Protein AF-G4ZUL7-F1 (afdb_monomer_lite)

pLDDT: mean 83.54, std 19.67, range [32.56, 97.88]

Radius of gyration: 16.26 Å; chains: 1; bounding box: 37×40×46 Å

Organism: Phytophthora sojae (strain P6497) (NCBI:txid1094619)

Structure (mmCIF, N/CA/C/O backbone):
data_AF-G4ZUL7-F1
#
_entry.id   AF-G4ZUL7-F1
#
loop_
_atom_site.group_PDB
_atom_site.id
_atom_site.type_symbol
_atom_site.label_atom_id
_atom_site.label_alt_id
_atom_site.label_comp_id
_atom_site.label_asym_id
_atom_site.label_entity_id
_atom_site.label_seq_id
_atom_site.pdbx_PDB_ins_code
_atom_site.Cartn_x
_atom_site.Cartn_y
_atom_site.Cartn_z
_atom_site.occupancy
_atom_site.B_iso_or_equiv
_atom_site.auth_seq_id
_atom_site.auth_comp_id
_atom_site.auth_asym_id
_atom_site.auth_atom_id
_atom_site.pdbx_PDB_model_num
ATOM 1 N N . MET A 1 1 ? -3.221 6.903 -28.343 1.00 44.53 1 MET A N 1
ATOM 2 C CA . MET A 1 1 ? -3.016 6.482 -26.933 1.00 44.53 1 MET A CA 1
ATOM 3 C C . MET A 1 1 ? -1.583 6.676 -26.411 1.00 44.53 1 MET A C 1
ATOM 5 O O . MET A 1 1 ? -1.431 6.888 -25.217 1.00 44.53 1 MET A O 1
ATOM 9 N N . LEU A 1 2 ? -0.535 6.689 -27.252 1.00 33.12 2 LEU A N 1
ATOM 10 C CA . LEU A 1 2 ? 0.862 6.941 -26.826 1.00 33.12 2 LEU A CA 1
ATOM 11 C C . LEU A 1 2 ? 1.166 8.402 -26.422 1.00 33.12 2 LEU A C 1
ATOM 13 O O . LEU A 1 2 ? 2.080 8.659 -25.642 1.00 33.12 2 LEU A O 1
ATOM 17 N N . SER A 1 3 ? 0.375 9.360 -26.906 1.00 33.31 3 SER A N 1
ATOM 18 C CA . SER A 1 3 ? 0.522 10.798 -26.641 1.00 33.31 3 SER A CA 1
ATOM 19 C C . SER A 1 3 ? 0.251 11.193 -25.182 1.00 33.31 3 SER A C 1
ATOM 21 O O . SER A 1 3 ? 0.877 12.122 -24.677 1.00 33.31 3 SER A O 1
ATOM 23 N N . SER A 1 4 ? -0.614 10.459 -24.474 1.00 43.28 4 SER A N 1
ATOM 24 C CA . SER A 1 4 ? -0.986 10.779 -23.088 1.00 43.28 4 SER A CA 1
ATOM 25 C C . SER A 1 4 ? 0.104 10.407 -22.079 1.00 43.28 4 SER A C 1
ATOM 27 O O . SER A 1 4 ? 0.301 11.115 -21.098 1.00 43.28 4 SER A O 1
ATOM 29 N N . ILE A 1 5 ? 0.858 9.331 -22.331 1.00 39.19 5 ILE A N 1
ATOM 30 C CA . ILE A 1 5 ? 1.915 8.851 -21.424 1.00 39.19 5 ILE A CA 1
ATOM 31 C C . ILE A 1 5 ? 3.159 9.740 -21.531 1.00 39.19 5 ILE A C 1
ATOM 33 O O . ILE A 1 5 ? 3.735 10.118 -20.514 1.00 39.19 5 ILE A O 1
ATOM 37 N N . ALA A 1 6 ? 3.530 10.143 -22.750 1.00 38.84 6 ALA A N 1
ATOM 38 C CA . ALA A 1 6 ? 4.641 11.066 -22.972 1.00 38.84 6 ALA A CA 1
ATOM 39 C C . ALA A 1 6 ? 4.349 12.469 -22.408 1.00 38.84 6 ALA A C 1
ATOM 41 O O . ALA A 1 6 ? 5.246 13.110 -21.863 1.00 38.84 6 ALA A O 1
ATOM 42 N N . ALA A 1 7 ? 3.094 12.930 -22.486 1.00 39.22 7 ALA A N 1
ATOM 43 C CA . ALA A 1 7 ? 2.662 14.160 -21.828 1.00 39.22 7 ALA A CA 1
ATOM 44 C C . ALA A 1 7 ? 2.744 14.035 -20.299 1.00 39.22 7 ALA A C 1
ATOM 46 O O . ALA A 1 7 ? 3.297 14.916 -19.651 1.00 39.22 7 ALA A O 1
ATOM 47 N N . MET A 1 8 ? 2.300 12.912 -19.725 1.00 42.84 8 MET A N 1
ATOM 48 C CA . MET A 1 8 ? 2.368 12.671 -18.279 1.00 42.84 8 MET A CA 1
ATOM 49 C C . MET A 1 8 ? 3.814 12.581 -17.770 1.00 42.84 8 MET A C 1
ATOM 51 O O . MET A 1 8 ? 4.133 13.160 -16.737 1.00 42.84 8 MET A O 1
ATOM 55 N N . GLN A 1 9 ? 4.718 11.935 -18.516 1.00 43.81 9 GLN A N 1
ATOM 56 C CA . GLN A 1 9 ? 6.144 11.867 -18.176 1.00 43.81 9 GLN A CA 1
ATOM 57 C C . GLN A 1 9 ? 6.845 13.225 -18.293 1.00 43.81 9 GLN A C 1
ATOM 59 O O . GLN A 1 9 ? 7.650 13.552 -17.425 1.00 43.81 9 GLN A O 1
ATOM 64 N N . ARG A 1 10 ? 6.508 14.045 -19.300 1.00 41.97 10 ARG A N 1
ATOM 65 C CA . ARG A 1 10 ? 7.018 15.424 -19.395 1.00 41.97 10 ARG A CA 1
ATOM 66 C C . ARG A 1 10 ? 6.482 16.308 -18.277 1.00 41.97 10 ARG A C 1
ATOM 68 O O . ARG A 1 10 ? 7.240 17.110 -17.749 1.00 41.97 10 ARG A O 1
ATOM 75 N N . THR A 1 11 ? 5.226 16.141 -17.868 1.00 43.44 11 THR A N 1
ATOM 76 C CA . THR A 1 11 ? 4.670 16.841 -16.703 1.00 43.44 11 THR A CA 1
ATOM 77 C C . THR A 1 11 ? 5.366 16.398 -15.416 1.00 43.44 11 THR A C 1
ATOM 79 O O . THR A 1 11 ? 5.733 17.247 -14.619 1.00 43.44 11 THR A O 1
ATOM 82 N N . LEU A 1 12 ? 5.649 15.103 -15.243 1.00 44.22 12 LEU A N 1
ATOM 83 C CA . LEU A 1 12 ? 6.370 14.576 -14.076 1.00 44.22 12 LEU A CA 1
ATOM 84 C C . LEU A 1 12 ? 7.845 15.015 -14.028 1.00 44.22 12 LEU A C 1
ATOM 86 O O . LEU A 1 12 ? 8.337 15.347 -12.956 1.00 44.22 12 LEU A O 1
ATOM 90 N N . GLN A 1 13 ? 8.539 15.085 -15.170 1.00 43.44 13 GLN A N 1
ATOM 91 C CA . GLN A 1 13 ? 9.893 15.655 -15.249 1.00 43.44 13 GLN A CA 1
ATOM 92 C C . GLN A 1 13 ? 9.893 17.167 -15.012 1.00 43.44 13 GLN A C 1
ATOM 94 O O . GLN A 1 13 ? 10.764 17.676 -14.316 1.00 43.44 13 GLN A O 1
ATOM 99 N N . LYS A 1 14 ? 8.891 17.889 -15.525 1.00 37.31 14 LYS A N 1
ATOM 100 C CA . LYS A 1 14 ? 8.749 19.331 -15.297 1.00 37.31 14 LYS A CA 1
ATOM 101 C C . LYS A 1 14 ? 8.419 19.644 -13.830 1.00 37.31 14 LYS A C 1
ATOM 103 O O . LYS A 1 14 ? 8.965 20.597 -13.293 1.00 37.31 14 LYS A O 1
ATOM 108 N N . LEU A 1 15 ? 7.633 18.791 -13.165 1.00 37.94 15 LEU A N 1
ATOM 109 C CA . LEU 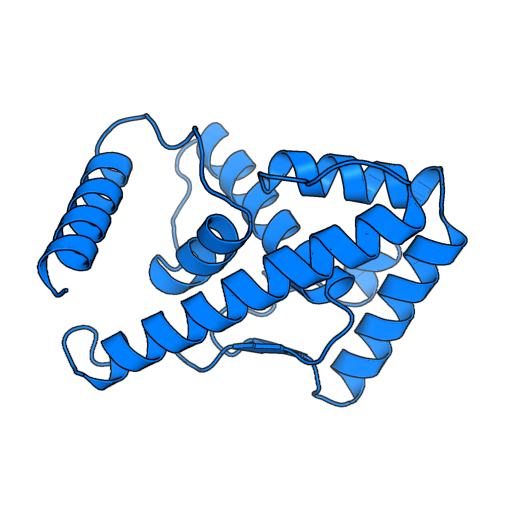A 1 15 ? 7.358 18.839 -11.720 1.00 37.94 15 LEU A CA 1
ATOM 110 C C . LEU A 1 15 ? 8.572 18.464 -10.851 1.00 37.94 15 LEU A C 1
ATOM 112 O O . LEU A 1 15 ? 8.608 18.829 -9.681 1.00 37.94 15 LEU A O 1
ATOM 116 N N . ALA A 1 16 ? 9.559 17.751 -11.402 1.00 41.84 16 ALA A N 1
ATOM 117 C CA . ALA A 1 16 ? 10.806 17.422 -10.710 1.00 41.84 16 ALA A CA 1
ATOM 118 C C . ALA A 1 16 ? 11.864 18.542 -10.798 1.00 41.84 16 ALA A C 1
ATOM 120 O O . ALA A 1 16 ? 12.811 18.536 -10.015 1.00 41.84 16 ALA A O 1
ATOM 121 N N . SER A 1 17 ? 11.720 19.492 -11.733 1.00 38.44 17 SER A N 1
ATOM 122 C CA . SER A 1 17 ? 12.692 20.573 -11.979 1.00 38.44 17 SER A CA 1
ATOM 123 C C . SER A 1 17 ? 12.240 21.963 -11.525 1.00 38.44 17 SER A C 1
ATOM 125 O O . SER A 1 17 ? 13.055 22.880 -11.499 1.00 38.44 17 SER A O 1
ATOM 127 N N . THR A 1 18 ? 10.977 22.144 -11.145 1.00 32.56 18 THR A N 1
ATOM 128 C CA . THR A 1 18 ? 10.508 23.355 -10.461 1.00 32.56 18 THR A CA 1
ATOM 129 C C . THR A 1 18 ? 10.227 23.028 -9.003 1.00 32.56 18 THR A C 1
ATOM 131 O O . THR A 1 18 ? 9.756 21.938 -8.696 1.00 32.56 18 THR A O 1
ATOM 134 N N . ASP A 1 19 ? 10.494 23.973 -8.103 1.00 34.53 19 ASP A N 1
ATOM 135 C CA . ASP A 1 19 ? 10.345 23.906 -6.635 1.00 34.53 19 ASP A CA 1
ATOM 136 C C . ASP A 1 19 ? 8.889 23.693 -6.128 1.00 34.53 19 ASP A C 1
ATOM 138 O O . ASP A 1 19 ? 8.495 24.072 -5.024 1.00 34.53 19 ASP A O 1
ATOM 142 N N . THR A 1 20 ? 8.061 23.043 -6.939 1.00 33.88 20 THR A N 1
ATOM 143 C CA . THR A 1 20 ? 6.650 22.721 -6.756 1.00 33.88 20 THR A CA 1
ATOM 144 C C . THR A 1 20 ? 6.473 21.203 -6.641 1.00 33.88 20 THR A C 1
ATOM 146 O O . THR A 1 20 ? 5.720 20.587 -7.386 1.00 33.88 20 THR A O 1
ATOM 149 N N . VAL A 1 21 ? 7.168 20.571 -5.690 1.00 38.16 21 VAL A N 1
ATOM 150 C CA . VAL A 1 21 ? 6.990 19.141 -5.331 1.00 38.16 21 VAL A CA 1
ATOM 151 C C . VAL A 1 21 ? 5.689 18.893 -4.540 1.00 38.16 21 VAL A C 1
ATOM 153 O O . VAL A 1 21 ? 5.435 17.804 -4.032 1.00 38.16 21 VAL A O 1
ATOM 156 N N . VAL A 1 22 ? 4.812 19.884 -4.406 1.00 47.59 22 VAL A N 1
ATOM 157 C CA . VAL A 1 22 ? 3.609 19.757 -3.584 1.00 47.59 22 VAL A CA 1
ATOM 158 C C . VAL A 1 22 ? 2.450 20.409 -4.311 1.00 47.59 22 VAL A C 1
ATOM 160 O O . VAL A 1 22 ? 2.299 21.611 -4.190 1.00 47.59 22 VAL A O 1
ATOM 163 N N . GLU A 1 23 ? 1.662 19.630 -5.057 1.00 39.66 23 GLU A N 1
ATOM 164 C CA . GLU A 1 23 ? 0.192 19.724 -5.075 1.00 39.66 23 GLU A CA 1
ATOM 165 C C . GLU A 1 23 ? -0.436 18.739 -6.083 1.00 39.66 23 GLU A C 1
ATOM 167 O O . GLU A 1 23 ? -0.126 18.728 -7.267 1.00 39.66 23 GLU A O 1
ATOM 172 N N . VAL A 1 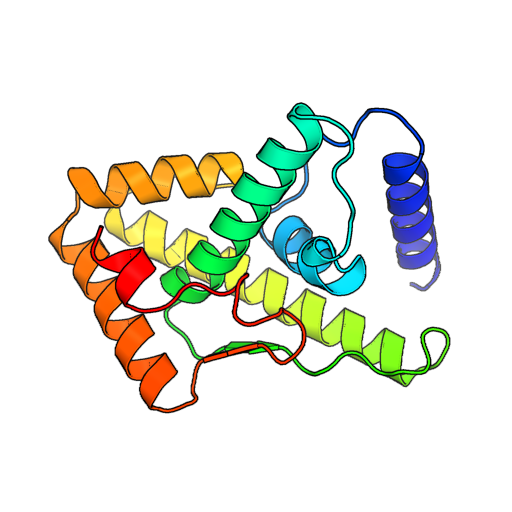24 ? -1.367 17.920 -5.577 1.00 42.59 24 VAL A N 1
ATOM 173 C CA . VAL A 1 24 ? -2.295 17.032 -6.311 1.00 42.59 24 VAL A CA 1
ATOM 174 C C . VAL A 1 24 ? -1.706 15.762 -6.958 1.00 42.59 24 VAL A C 1
ATOM 176 O O . VAL A 1 24 ? -1.790 15.540 -8.163 1.00 42.59 24 VAL A O 1
ATOM 179 N N . HIS A 1 25 ? -1.223 14.831 -6.135 1.00 61.88 25 HIS A N 1
ATOM 180 C CA . HIS A 1 25 ? -1.067 13.430 -6.544 1.00 61.88 25 HIS A CA 1
ATOM 181 C C . HIS A 1 25 ? -2.009 12.559 -5.708 1.00 61.88 25 HIS A C 1
ATOM 183 O O . HIS A 1 25 ? -2.004 12.664 -4.481 1.00 61.88 25 HIS A O 1
ATOM 189 N N . SER A 1 26 ? -2.846 11.754 -6.377 1.00 83.75 26 SER A N 1
ATOM 190 C CA . SER A 1 26 ? -3.705 10.754 -5.729 1.00 83.75 26 SER A CA 1
ATOM 191 C C . SER A 1 26 ? -2.862 9.763 -4.918 1.00 83.75 26 SER A C 1
ATOM 193 O O . SER A 1 26 ? -1.643 9.686 -5.096 1.00 83.75 26 SER A O 1
ATOM 195 N N . LEU A 1 27 ? -3.489 8.956 -4.058 1.00 90.56 27 LEU A N 1
ATOM 196 C CA . LEU A 1 27 ? -2.769 7.885 -3.364 1.00 90.56 27 LEU A CA 1
ATOM 197 C C . LEU A 1 27 ? -2.122 6.915 -4.359 1.00 90.56 27 LEU A C 1
ATOM 199 O O . LEU A 1 27 ? -0.960 6.550 -4.175 1.00 90.56 27 LEU A O 1
ATOM 203 N N . ALA A 1 28 ? -2.816 6.592 -5.455 1.00 93.62 28 ALA A N 1
ATOM 204 C CA . ALA A 1 28 ? -2.235 5.812 -6.544 1.00 93.62 28 ALA A CA 1
ATOM 205 C C . ALA A 1 28 ? -0.964 6.470 -7.118 1.00 93.62 28 ALA A C 1
ATOM 207 O O . ALA A 1 28 ? 0.072 5.820 -7.246 1.00 93.62 28 ALA A O 1
ATOM 208 N N . SER A 1 29 ? -0.988 7.776 -7.399 1.00 90.69 29 SER A N 1
ATOM 209 C CA . SER A 1 29 ? 0.201 8.495 -7.875 1.00 90.69 29 SER A CA 1
ATOM 210 C C . SER A 1 29 ? 1.329 8.527 -6.842 1.00 90.69 29 SER A C 1
ATOM 212 O O . SER A 1 29 ? 2.490 8.379 -7.214 1.00 90.69 29 SER A O 1
ATOM 214 N N . CYS A 1 30 ? 1.017 8.674 -5.551 1.00 90.62 30 CYS A N 1
ATOM 215 C CA . CYS A 1 30 ? 2.003 8.585 -4.474 1.00 90.62 30 CYS A CA 1
ATOM 216 C C . CYS A 1 30 ? 2.700 7.215 -4.459 1.00 90.62 30 CYS A C 1
ATOM 218 O O . CYS A 1 30 ? 3.929 7.156 -4.452 1.00 90.62 30 CYS A O 1
ATOM 220 N N . PHE A 1 31 ? 1.923 6.130 -4.493 1.00 94.31 31 PHE A N 1
ATOM 221 C CA . PHE A 1 31 ? 2.452 4.768 -4.530 1.00 94.31 31 PHE A CA 1
ATOM 222 C C . PHE A 1 31 ? 3.288 4.530 -5.786 1.00 94.31 31 PHE A C 1
ATOM 224 O O . PHE A 1 31 ? 4.432 4.106 -5.693 1.00 94.31 31 PHE A O 1
ATOM 231 N N . TYR A 1 32 ? 2.763 4.877 -6.960 1.00 94.31 32 TYR A N 1
ATOM 232 C CA . TYR A 1 32 ? 3.477 4.728 -8.223 1.00 94.31 32 TYR A CA 1
ATOM 233 C C . TYR A 1 32 ? 4.817 5.477 -8.222 1.00 94.31 32 TYR A C 1
ATOM 235 O O . TYR A 1 32 ? 5.856 4.878 -8.497 1.00 94.31 32 TYR A O 1
ATOM 243 N N . ASN A 1 33 ? 4.813 6.755 -7.829 1.00 90.50 33 ASN A N 1
ATOM 244 C CA . ASN A 1 33 ? 6.018 7.581 -7.812 1.00 90.50 33 ASN A CA 1
ATOM 245 C C . ASN A 1 33 ? 7.060 7.072 -6.813 1.00 90.50 33 ASN A C 1
ATOM 247 O O . ASN A 1 33 ? 8.249 7.158 -7.112 1.00 90.50 33 ASN A O 1
ATOM 251 N N . TRP A 1 34 ? 6.638 6.521 -5.665 1.00 92.38 34 TRP A N 1
ATOM 252 C CA . TRP A 1 34 ? 7.552 5.898 -4.703 1.00 92.38 34 TRP A CA 1
ATOM 253 C C . TRP A 1 34 ? 8.458 4.874 -5.386 1.00 92.38 34 TRP A C 1
ATOM 255 O O . TRP A 1 34 ? 9.674 4.948 -5.223 1.00 92.38 34 TRP A O 1
ATOM 265 N N . TYR A 1 35 ? 7.876 4.000 -6.213 1.00 93.25 35 TYR A N 1
ATOM 266 C CA . TYR A 1 35 ? 8.597 2.947 -6.925 1.00 93.25 35 TYR A CA 1
ATOM 267 C C . TYR A 1 35 ? 9.299 3.429 -8.189 1.00 93.25 35 TYR A C 1
ATOM 269 O O . TYR A 1 35 ? 10.470 3.125 -8.383 1.00 93.25 35 TYR A O 1
ATOM 277 N N . THR A 1 36 ? 8.622 4.172 -9.067 1.00 90.44 36 THR A N 1
ATOM 278 C CA . THR A 1 36 ? 9.195 4.500 -10.384 1.00 90.44 36 THR A CA 1
ATOM 279 C C . THR A 1 36 ? 10.273 5.572 -10.342 1.00 90.44 36 THR A C 1
ATOM 281 O O . THR A 1 36 ? 11.055 5.670 -11.284 1.00 90.44 36 THR A O 1
ATOM 284 N N . LEU A 1 37 ? 10.284 6.394 -9.291 1.00 88.00 37 LEU A N 1
ATOM 285 C CA . LEU A 1 37 ? 11.313 7.410 -9.057 1.00 88.00 37 LEU A CA 1
ATOM 286 C C . LEU A 1 37 ? 12.275 7.012 -7.932 1.00 88.00 37 LEU A C 1
ATOM 288 O O . LEU A 1 37 ? 13.148 7.802 -7.587 1.00 88.00 37 LEU A O 1
ATOM 292 N N . GLU A 1 38 ? 12.094 5.820 -7.352 1.00 88.25 38 GLU A N 1
ATOM 293 C CA . GLU A 1 38 ? 12.924 5.279 -6.272 1.00 88.25 38 GLU A CA 1
ATOM 294 C C . GLU A 1 38 ? 13.146 6.297 -5.155 1.00 88.25 38 GLU A C 1
ATOM 296 O O . GLU A 1 38 ? 14.270 6.589 -4.745 1.00 88.25 38 GLU A O 1
ATOM 301 N N . LEU A 1 39 ? 12.051 6.875 -4.655 1.00 86.12 39 LEU A N 1
ATOM 302 C CA . LEU A 1 39 ? 12.109 8.032 -3.754 1.00 86.12 39 LEU A CA 1
ATOM 303 C C . LEU A 1 39 ? 12.774 7.723 -2.400 1.00 86.12 39 LEU A C 1
ATOM 305 O O . LEU A 1 39 ? 13.075 8.632 -1.623 1.00 86.12 39 LEU A O 1
ATOM 309 N N . TRP A 1 40 ? 13.050 6.445 -2.116 1.00 86.12 40 TRP A N 1
ATOM 310 C CA . TRP A 1 40 ? 13.906 6.016 -1.010 1.00 86.12 40 TRP A CA 1
ATOM 311 C C . TRP A 1 40 ? 15.400 6.315 -1.236 1.00 86.12 40 TRP A C 1
ATOM 313 O O . TRP A 1 40 ? 16.111 6.537 -0.256 1.00 86.12 40 TRP A O 1
ATOM 323 N N . HIS A 1 41 ? 15.881 6.359 -2.484 1.00 79.81 41 HIS A N 1
ATOM 324 C CA . HIS A 1 41 ? 17.272 6.677 -2.836 1.00 79.81 41 HIS A CA 1
ATOM 325 C C . HIS A 1 41 ? 17.559 8.176 -2.901 1.00 79.81 41 HIS A C 1
ATOM 327 O O . HIS A 1 41 ? 18.719 8.578 -2.820 1.00 79.81 41 HIS A O 1
ATOM 333 N N . THR A 1 42 ? 16.538 9.025 -3.021 1.00 69.44 42 THR A N 1
ATOM 334 C CA . THR A 1 42 ? 16.755 10.466 -3.152 1.00 69.44 42 THR A CA 1
ATOM 335 C C . THR A 1 42 ? 17.355 11.031 -1.861 1.00 69.44 42 THR A C 1
ATOM 337 O O . THR A 1 42 ? 16.743 10.972 -0.785 1.00 69.44 42 THR A O 1
ATOM 340 N N . ALA A 1 43 ? 18.570 11.580 -1.959 1.00 57.59 43 ALA A N 1
ATOM 341 C CA . ALA A 1 43 ? 19.220 12.301 -0.873 1.00 57.59 43 ALA A CA 1
ATOM 342 C C . ALA A 1 43 ? 18.467 13.618 -0.646 1.00 57.59 43 ALA A C 1
ATOM 344 O O . ALA A 1 43 ? 18.618 14.577 -1.395 1.00 57.59 43 ALA A O 1
ATOM 345 N N . ALA A 1 44 ? 17.606 13.654 0.370 1.00 60.31 44 ALA A N 1
ATOM 346 C CA . ALA A 1 44 ? 16.885 14.864 0.737 1.00 60.31 44 ALA A CA 1
ATOM 347 C C . ALA A 1 44 ? 17.853 15.838 1.429 1.00 60.31 44 ALA A C 1
ATOM 349 O O . ALA A 1 44 ? 18.065 15.770 2.644 1.00 60.31 44 ALA A O 1
ATOM 350 N N . THR A 1 45 ? 18.453 16.722 0.632 1.00 58.94 45 THR A N 1
ATOM 351 C CA . THR A 1 45 ? 19.419 17.744 1.068 1.00 58.94 45 THR A CA 1
ATOM 352 C C . THR A 1 45 ? 18.762 18.843 1.903 1.00 58.94 45 THR A C 1
ATOM 354 O O . THR A 1 45 ? 19.437 19.519 2.674 1.00 58.94 45 THR A O 1
ATOM 357 N N . GLN A 1 46 ? 17.435 18.988 1.817 1.00 66.12 46 GLN A N 1
ATOM 358 C CA . GLN A 1 46 ? 16.660 19.969 2.577 1.00 66.12 46 GLN A CA 1
ATOM 359 C C . GLN A 1 46 ? 15.656 19.314 3.539 1.00 66.12 46 GLN A C 1
ATOM 361 O O . GLN A 1 46 ? 14.965 18.350 3.199 1.00 66.12 46 GLN A O 1
ATOM 366 N N . LYS A 1 47 ? 15.479 19.913 4.726 1.00 65.62 47 LYS A N 1
ATOM 367 C CA . LYS A 1 47 ? 14.540 19.459 5.776 1.00 65.62 47 LYS A CA 1
ATOM 368 C C . LYS A 1 47 ? 13.098 19.287 5.266 1.00 65.62 47 LYS A C 1
ATOM 370 O O . LYS A 1 47 ? 12.417 18.335 5.636 1.00 65.62 47 LYS A O 1
ATOM 375 N N . LYS A 1 48 ? 12.635 20.172 4.375 1.00 64.81 48 LYS A N 1
ATOM 376 C CA . LYS A 1 48 ? 11.292 20.099 3.764 1.00 64.81 48 LYS A CA 1
ATOM 377 C C . LYS A 1 48 ? 11.113 18.827 2.924 1.00 64.81 48 LYS A C 1
ATOM 379 O O . LYS A 1 48 ? 10.098 18.148 3.051 1.00 64.81 48 LYS A O 1
ATOM 384 N N . GLN A 1 49 ? 12.118 18.464 2.130 1.00 69.62 49 GLN A N 1
ATOM 385 C CA . GLN A 1 49 ? 12.099 17.255 1.300 1.00 69.62 49 GLN A CA 1
ATOM 386 C C . GLN A 1 49 ? 12.126 15.979 2.157 1.00 69.62 49 GLN A C 1
ATOM 388 O O . GLN A 1 49 ? 11.466 14.995 1.825 1.00 69.62 49 GLN A O 1
ATOM 393 N N . GLN A 1 50 ? 12.811 16.008 3.307 1.00 70.88 50 GLN A N 1
ATOM 394 C CA . GLN A 1 50 ? 12.820 14.891 4.259 1.00 70.88 50 GLN A CA 1
ATOM 395 C C . GLN A 1 50 ? 11.424 14.606 4.826 1.00 70.88 50 GLN A C 1
ATOM 397 O O . GLN A 1 50 ? 11.025 13.442 4.897 1.00 70.88 50 GLN A O 1
ATOM 402 N N . PHE A 1 51 ? 10.661 15.646 5.183 1.00 71.12 51 PHE A N 1
ATOM 403 C CA . PHE A 1 51 ? 9.288 15.480 5.670 1.00 71.12 51 PHE A CA 1
ATOM 404 C C . PHE A 1 51 ? 8.354 14.922 4.600 1.00 71.12 51 PHE A C 1
ATOM 406 O O . PHE A 1 51 ? 7.606 13.990 4.886 1.00 71.12 51 PHE A O 1
ATOM 413 N N . VAL A 1 52 ? 8.440 15.425 3.365 1.00 75.38 52 VAL A N 1
ATOM 414 C CA . VAL A 1 52 ? 7.643 14.906 2.243 1.00 75.38 52 VAL A CA 1
ATOM 415 C C . VAL A 1 52 ? 7.957 13.429 1.993 1.00 75.38 52 VAL A C 1
ATOM 417 O O . VAL A 1 52 ? 7.041 12.622 1.858 1.00 75.38 52 VAL A O 1
ATOM 420 N N . ARG A 1 53 ? 9.239 13.041 2.022 1.00 82.56 53 ARG A N 1
ATOM 421 C CA . ARG A 1 53 ? 9.649 11.635 1.889 1.00 82.56 53 ARG A CA 1
ATOM 422 C C . ARG A 1 53 ? 9.125 10.770 3.035 1.00 82.56 53 ARG A C 1
ATOM 424 O O . ARG A 1 53 ? 8.687 9.649 2.797 1.00 82.56 53 ARG A O 1
ATOM 431 N N . ALA A 1 54 ? 9.161 11.267 4.270 1.00 84.75 54 ALA A N 1
ATOM 432 C CA . ALA A 1 54 ? 8.646 10.543 5.431 1.00 84.75 54 ALA A CA 1
ATOM 433 C C . ALA A 1 54 ? 7.121 10.355 5.366 1.00 84.75 54 ALA A C 1
ATOM 435 O O . ALA A 1 54 ? 6.631 9.262 5.650 1.00 84.75 54 ALA A O 1
ATOM 436 N N . ASP A 1 55 ? 6.381 11.386 4.953 1.00 85.00 55 ASP A N 1
ATOM 437 C CA . ASP A 1 55 ? 4.936 11.296 4.732 1.00 85.00 55 ASP A CA 1
ATOM 438 C C . ASP A 1 55 ? 4.605 10.336 3.590 1.00 85.00 55 ASP A C 1
ATOM 440 O O . ASP A 1 55 ? 3.668 9.548 3.715 1.00 85.00 55 ASP A O 1
ATOM 444 N N . LEU A 1 56 ? 5.393 10.341 2.513 1.00 88.69 56 LEU A N 1
ATOM 445 C CA . LEU A 1 56 ? 5.211 9.416 1.402 1.00 88.69 56 LEU A CA 1
ATOM 446 C C . LEU A 1 56 ? 5.496 7.968 1.812 1.00 88.69 56 LEU A C 1
ATOM 448 O O . LEU A 1 56 ? 4.667 7.096 1.562 1.00 88.69 56 LEU A O 1
ATOM 452 N N . LYS A 1 57 ? 6.608 7.723 2.518 1.00 91.69 57 LYS A N 1
ATOM 453 C CA . LYS A 1 57 ? 6.932 6.415 3.105 1.00 91.69 57 LYS A CA 1
ATOM 454 C C . LYS A 1 57 ? 5.785 5.920 3.984 1.00 91.69 57 LYS A C 1
ATOM 456 O O . LYS A 1 57 ? 5.368 4.772 3.857 1.00 91.69 57 LYS A O 1
ATOM 461 N N . ALA A 1 58 ? 5.274 6.772 4.873 1.00 93.38 58 ALA A N 1
ATOM 462 C CA . ALA A 1 58 ? 4.146 6.416 5.726 1.00 93.38 58 ALA A CA 1
ATOM 463 C C . ALA A 1 58 ? 2.895 6.112 4.891 1.00 93.38 58 ALA A C 1
ATOM 465 O O . ALA A 1 58 ? 2.261 5.088 5.105 1.00 93.38 58 ALA A O 1
ATOM 466 N N . GLY A 1 59 ? 2.576 6.955 3.907 1.00 94.56 59 GLY A N 1
ATOM 467 C CA . GLY A 1 59 ? 1.435 6.765 3.014 1.00 94.56 59 GLY A CA 1
ATOM 468 C C . GLY A 1 59 ? 1.471 5.426 2.279 1.00 94.56 59 GLY A C 1
ATOM 469 O O . GLY A 1 59 ? 0.488 4.696 2.323 1.00 94.56 59 GLY A O 1
ATOM 470 N N . VAL A 1 60 ? 2.607 5.066 1.675 1.00 95.50 60 VAL A N 1
ATOM 471 C CA . VAL A 1 60 ? 2.780 3.784 0.966 1.00 95.50 60 VAL A CA 1
ATOM 472 C C . VAL A 1 60 ? 2.580 2.597 1.903 1.00 95.50 60 VAL A C 1
ATOM 474 O O . VAL A 1 60 ? 1.834 1.677 1.576 1.00 95.50 60 VAL A O 1
ATOM 477 N N . ASN A 1 61 ? 3.183 2.628 3.093 1.00 97.19 61 ASN A N 1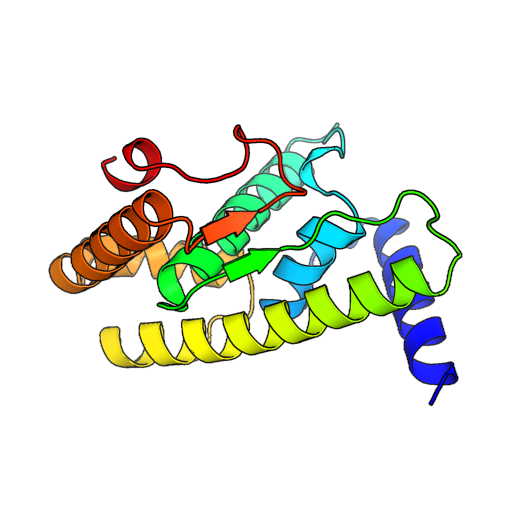
ATOM 478 C CA . ASN A 1 61 ? 3.011 1.543 4.058 1.00 97.19 61 ASN A CA 1
ATOM 479 C C . ASN A 1 61 ? 1.561 1.437 4.549 1.00 97.19 61 ASN A C 1
ATOM 481 O O . ASN A 1 61 ? 1.020 0.334 4.606 1.00 97.19 61 ASN A O 1
ATOM 485 N N . ILE A 1 62 ? 0.900 2.567 4.825 1.00 97.44 62 ILE A N 1
ATOM 486 C CA . ILE A 1 62 ? -0.523 2.580 5.182 1.00 97.44 62 ILE A CA 1
ATOM 487 C C . ILE A 1 62 ? -1.365 1.996 4.047 1.00 97.44 62 ILE A C 1
ATOM 489 O O . ILE A 1 62 ? -2.275 1.221 4.322 1.00 97.44 62 ILE A O 1
ATOM 493 N N . MET A 1 63 ? -1.064 2.311 2.782 1.00 97.88 63 MET A N 1
ATOM 494 C CA . MET A 1 63 ? -1.799 1.743 1.651 1.00 97.88 63 MET A CA 1
ATOM 495 C C . MET A 1 63 ? -1.682 0.217 1.595 1.00 97.88 63 MET A C 1
ATOM 497 O O . MET A 1 63 ? -2.690 -0.465 1.429 1.00 97.88 63 MET A O 1
ATOM 501 N N . ILE A 1 64 ? -0.475 -0.322 1.782 1.00 97.50 64 ILE A N 1
ATOM 502 C CA . ILE A 1 64 ? -0.230 -1.772 1.794 1.00 97.50 64 ILE A CA 1
ATOM 503 C C . ILE A 1 64 ? -1.005 -2.453 2.935 1.00 97.50 64 ILE A C 1
ATOM 505 O O . ILE A 1 64 ? -1.578 -3.522 2.737 1.00 97.50 64 ILE A O 1
ATOM 509 N N . ILE A 1 65 ? -1.056 -1.833 4.117 1.00 97.31 65 ILE A N 1
ATOM 510 C CA . ILE A 1 65 ? -1.757 -2.378 5.290 1.00 97.31 65 ILE A CA 1
ATOM 511 C C . ILE A 1 65 ? -3.276 -2.306 5.105 1.00 97.31 65 ILE A C 1
ATOM 513 O O . ILE A 1 65 ? -3.978 -3.316 5.191 1.00 97.31 65 ILE A O 1
ATOM 517 N N . ALA A 1 66 ? -3.790 -1.104 4.843 1.00 97.25 66 ALA A N 1
ATOM 518 C CA . ALA A 1 66 ? -5.218 -0.814 4.856 1.00 97.25 66 ALA A CA 1
ATOM 519 C C . ALA A 1 66 ? -5.967 -1.394 3.648 1.00 97.25 66 ALA A C 1
ATOM 521 O O . ALA A 1 66 ? -7.180 -1.565 3.720 1.00 97.25 66 ALA A O 1
ATOM 522 N N . ALA A 1 67 ? -5.276 -1.744 2.557 1.00 96.75 67 ALA A N 1
ATOM 523 C CA . ALA A 1 67 ? -5.908 -2.404 1.416 1.00 96.75 67 ALA A CA 1
ATOM 524 C C . ALA A 1 67 ? -6.456 -3.803 1.747 1.00 96.75 67 ALA A C 1
ATOM 526 O O . ALA A 1 67 ? -7.268 -4.333 0.985 1.00 96.75 67 ALA A O 1
ATOM 527 N N . GLY A 1 68 ? -6.007 -4.419 2.848 1.00 95.19 68 GLY A N 1
ATOM 528 C CA . GLY A 1 68 ? -6.575 -5.669 3.354 1.00 95.19 68 GLY A CA 1
ATOM 529 C C . GLY A 1 68 ? -6.409 -6.873 2.419 1.00 95.19 68 GLY A C 1
ATOM 530 O O . GLY A 1 68 ? -7.155 -7.844 2.536 1.00 95.19 68 GLY A O 1
ATOM 531 N N . ARG A 1 69 ? -5.442 -6.829 1.498 1.00 96.31 69 ARG A N 1
ATOM 532 C CA . ARG A 1 69 ? -5.199 -7.863 0.484 1.00 96.31 69 ARG A CA 1
ATOM 533 C C . ARG A 1 69 ? -3.720 -8.208 0.369 1.00 96.31 69 ARG A C 1
ATOM 535 O O . ARG A 1 69 ? -2.874 -7.522 0.934 1.00 96.31 69 ARG A O 1
ATOM 542 N N . GLU A 1 70 ? -3.427 -9.253 -0.392 1.00 96.88 70 GLU A N 1
ATOM 543 C CA . GLU A 1 70 ? -2.059 -9.564 -0.801 1.00 96.88 70 GLU A CA 1
ATOM 544 C C . GLU A 1 70 ? -1.487 -8.477 -1.713 1.00 96.88 70 GLU A C 1
ATOM 546 O O . GLU A 1 70 ? -2.203 -7.904 -2.539 1.00 96.88 70 GLU A O 1
ATOM 551 N N . VAL A 1 71 ? -0.193 -8.213 -1.571 1.00 97.19 71 VAL A N 1
ATOM 552 C CA . VAL A 1 71 ? 0.540 -7.205 -2.335 1.00 97.19 71 VAL A CA 1
ATOM 553 C C . VAL A 1 71 ? 1.828 -7.826 -2.841 1.00 97.19 71 VAL A C 1
ATOM 555 O O . VAL A 1 71 ? 2.630 -8.318 -2.054 1.00 97.19 71 VAL A O 1
ATOM 558 N N . ASP A 1 72 ? 2.033 -7.744 -4.150 1.00 96.50 72 ASP A N 1
ATOM 559 C CA . ASP A 1 72 ? 3.267 -8.148 -4.811 1.00 96.50 72 ASP A CA 1
ATOM 560 C C . ASP A 1 72 ? 3.776 -6.972 -5.643 1.00 96.50 72 ASP A C 1
ATOM 562 O O . ASP A 1 72 ? 3.199 -6.632 -6.679 1.00 96.50 72 ASP A O 1
ATOM 566 N N . VAL A 1 73 ? 4.831 -6.311 -5.167 1.00 95.56 73 VAL A N 1
ATOM 567 C CA . VAL A 1 73 ? 5.549 -5.308 -5.953 1.00 95.56 73 VAL A CA 1
ATOM 568 C C . VAL A 1 73 ? 6.698 -6.017 -6.673 1.00 95.56 73 VAL A C 1
ATOM 570 O O . VAL A 1 73 ? 7.664 -6.444 -6.023 1.00 95.56 73 VAL A O 1
ATOM 573 N N . PRO A 1 74 ? 6.611 -6.176 -8.006 1.00 92.62 74 PRO A N 1
ATOM 574 C CA . PRO A 1 74 ? 7.633 -6.876 -8.768 1.00 92.62 74 PRO A CA 1
ATOM 575 C C . PRO A 1 74 ? 8.932 -6.073 -8.789 1.00 92.62 74 PRO A C 1
ATOM 577 O O . PRO A 1 74 ? 8.905 -4.842 -8.792 1.00 92.62 74 PRO A O 1
ATOM 580 N N . THR A 1 75 ? 10.066 -6.768 -8.868 1.00 92.25 75 THR A N 1
ATOM 581 C CA . THR A 1 75 ? 11.382 -6.138 -9.033 1.00 92.25 75 THR A CA 1
ATOM 582 C C . THR A 1 75 ? 11.411 -5.287 -10.301 1.00 92.25 75 THR A C 1
ATOM 584 O O . THR A 1 75 ? 10.932 -5.718 -11.354 1.00 92.25 75 THR A O 1
ATOM 587 N N . ALA A 1 76 ? 11.982 -4.086 -10.207 1.00 91.81 76 ALA A N 1
ATOM 588 C CA . ALA A 1 76 ? 12.203 -3.234 -11.367 1.00 91.81 76 ALA A CA 1
ATOM 589 C C . ALA A 1 76 ? 13.216 -3.888 -12.332 1.00 91.81 76 ALA A C 1
ATOM 591 O O . ALA A 1 76 ? 14.294 -4.297 -11.893 1.00 91.81 76 ALA A O 1
ATOM 592 N N . PRO A 1 77 ? 12.907 -3.992 -13.638 1.00 92.31 77 PRO A N 1
ATOM 593 C CA . PRO A 1 77 ? 13.873 -4.433 -14.639 1.00 92.31 77 PRO A CA 1
ATOM 594 C C . PRO A 1 77 ? 15.118 -3.536 -14.681 1.00 92.31 77 PRO A C 1
ATOM 596 O O . PRO A 1 77 ? 15.015 -2.323 -14.493 1.00 92.31 77 PRO A O 1
ATOM 599 N N . LEU A 1 78 ? 16.282 -4.134 -14.967 1.00 89.50 78 LEU A N 1
ATOM 600 C CA . LEU A 1 78 ? 17.553 -3.407 -15.096 1.00 89.50 78 LEU A CA 1
ATOM 601 C C . LEU A 1 78 ? 17.548 -2.454 -16.299 1.00 89.50 78 LEU A C 1
ATOM 603 O O . LEU A 1 78 ? 17.957 -1.303 -16.174 1.00 89.50 78 LEU A O 1
ATOM 607 N N . ASP A 1 79 ? 17.053 -2.927 -17.444 1.00 90.75 79 ASP A N 1
ATOM 608 C CA . ASP A 1 79 ? 16.878 -2.112 -18.646 1.00 90.75 79 ASP A CA 1
ATOM 609 C C . ASP A 1 79 ? 15.665 -1.185 -18.485 1.00 90.75 79 ASP A C 1
ATOM 611 O O . ASP A 1 79 ? 14.519 -1.642 -18.502 1.00 90.75 79 ASP A O 1
ATOM 615 N N . ARG A 1 80 ? 15.932 0.117 -18.334 1.00 84.44 80 ARG A N 1
ATOM 616 C CA . ARG A 1 80 ? 14.933 1.174 -18.103 1.00 84.44 80 ARG A CA 1
ATOM 617 C C . ARG A 1 80 ? 14.235 1.660 -19.375 1.00 84.44 80 ARG A C 1
ATOM 619 O O . ARG A 1 80 ? 13.191 2.302 -19.266 1.00 84.44 80 ARG A O 1
ATOM 626 N N . ASP A 1 81 ? 14.749 1.334 -20.556 1.00 83.38 81 ASP A N 1
ATOM 627 C CA . ASP A 1 81 ? 14.201 1.811 -21.834 1.00 83.38 81 ASP A CA 1
ATOM 628 C C . ASP A 1 81 ? 13.435 0.708 -22.589 1.00 83.38 81 ASP A C 1
ATOM 630 O O . ASP A 1 81 ? 12.592 0.964 -23.465 1.00 83.38 81 ASP A O 1
ATOM 634 N N . GLY A 1 82 ? 13.639 -0.541 -22.171 1.00 90.06 82 GLY A N 1
ATOM 635 C CA . GLY A 1 82 ? 12.983 -1.717 -22.711 1.00 90.06 82 GLY A CA 1
ATOM 636 C C . GLY A 1 82 ? 11.469 -1.803 -22.489 1.00 90.06 82 GLY A C 1
ATOM 637 O O . GLY A 1 82 ? 10.831 -1.116 -21.681 1.00 90.06 82 GLY A O 1
ATOM 638 N N . VAL A 1 83 ? 10.860 -2.731 -23.227 1.00 92.31 83 VAL A N 1
ATOM 639 C CA . VAL A 1 83 ? 9.441 -3.100 -23.081 1.00 92.31 83 VAL A CA 1
ATOM 640 C C . VAL A 1 83 ? 9.160 -3.651 -21.678 1.00 92.31 83 VAL A C 1
ATOM 642 O O . VAL A 1 83 ? 8.120 -3.340 -21.098 1.00 92.31 83 VAL A O 1
ATOM 645 N N . ALA A 1 84 ? 10.108 -4.390 -21.092 1.00 92.00 84 ALA A N 1
ATOM 646 C CA . ALA A 1 84 ? 9.988 -4.945 -19.746 1.00 92.00 84 ALA A CA 1
ATOM 647 C C . ALA A 1 84 ? 9.752 -3.858 -18.684 1.00 92.00 84 ALA A C 1
ATOM 649 O O . ALA A 1 84 ? 8.850 -3.997 -17.859 1.00 92.00 84 ALA A O 1
ATOM 650 N N . TYR A 1 85 ? 10.490 -2.742 -18.733 1.00 91.56 85 TYR A N 1
ATOM 651 C CA . TYR A 1 85 ? 10.295 -1.634 -17.794 1.00 91.56 85 TYR A CA 1
ATOM 652 C C . TYR A 1 85 ? 8.950 -0.933 -17.979 1.00 91.56 85 TYR A C 1
ATOM 654 O O . TYR A 1 85 ? 8.295 -0.560 -17.006 1.00 91.56 85 TYR A O 1
ATOM 662 N N . ARG A 1 86 ? 8.483 -0.785 -19.224 1.00 91.88 86 ARG A N 1
ATOM 663 C CA . ARG A 1 86 ? 7.145 -0.239 -19.500 1.00 91.88 86 ARG A CA 1
ATOM 664 C C . ARG A 1 86 ? 6.040 -1.124 -18.924 1.00 91.88 86 ARG A C 1
ATOM 666 O O . ARG A 1 86 ? 5.149 -0.597 -18.260 1.00 91.88 86 ARG A O 1
ATOM 673 N N . LEU A 1 87 ? 6.136 -2.441 -19.111 1.00 93.75 87 LEU A N 1
ATOM 674 C CA . LEU A 1 87 ? 5.208 -3.410 -18.520 1.00 93.75 87 LEU A CA 1
ATOM 675 C C . LEU A 1 87 ? 5.272 -3.394 -16.989 1.00 93.75 87 LEU A C 1
ATOM 677 O O . LEU A 1 87 ? 4.236 -3.437 -16.329 1.00 93.75 87 LEU A O 1
ATOM 681 N N . TRP A 1 88 ? 6.470 -3.278 -16.416 1.00 95.19 88 TRP A N 1
ATOM 682 C CA . TRP A 1 88 ? 6.648 -3.136 -14.974 1.00 95.19 88 TRP A CA 1
ATOM 683 C C . TRP A 1 88 ? 5.948 -1.880 -14.437 1.00 95.19 88 TRP A C 1
ATOM 685 O O . TRP A 1 88 ? 5.132 -1.992 -13.523 1.00 95.19 88 TRP A O 1
ATOM 695 N N . LYS A 1 89 ? 6.161 -0.707 -15.053 1.00 93.19 89 LYS A N 1
ATOM 696 C CA . LYS A 1 89 ? 5.465 0.535 -14.669 1.00 93.19 89 LYS A CA 1
ATOM 697 C C . LYS A 1 89 ? 3.947 0.386 -14.751 1.00 93.19 89 LYS A C 1
ATOM 699 O O . LYS A 1 89 ? 3.247 0.840 -13.853 1.00 93.19 89 LYS A O 1
ATOM 704 N N . GLN A 1 90 ? 3.433 -0.271 -15.791 1.00 93.94 90 GLN A N 1
ATOM 705 C CA . GLN A 1 90 ? 1.998 -0.544 -15.906 1.00 93.94 90 GLN A CA 1
ATOM 706 C C . GLN A 1 90 ? 1.489 -1.426 -14.762 1.00 93.94 90 GLN A C 1
ATOM 708 O O . GLN A 1 90 ? 0.484 -1.084 -14.150 1.00 93.94 90 GLN A O 1
ATOM 713 N N . ARG A 1 91 ? 2.199 -2.508 -14.412 1.00 95.50 91 ARG A N 1
ATOM 714 C CA . ARG A 1 91 ? 1.831 -3.367 -13.272 1.00 95.50 91 ARG A CA 1
ATOM 715 C C . ARG A 1 91 ? 1.824 -2.599 -11.952 1.00 95.50 91 ARG A C 1
ATOM 717 O O . ARG A 1 91 ? 0.879 -2.735 -11.180 1.00 95.50 91 ARG A O 1
ATOM 724 N N . VAL A 1 92 ? 2.841 -1.769 -11.711 1.00 95.25 92 VAL A N 1
ATOM 725 C CA . VAL A 1 92 ? 2.909 -0.908 -10.520 1.00 95.25 92 VAL A CA 1
ATOM 726 C C . VAL A 1 92 ? 1.749 0.088 -10.502 1.00 95.25 92 VAL A C 1
ATOM 728 O O . VAL A 1 92 ? 1.141 0.279 -9.455 1.00 95.25 92 VAL A O 1
ATOM 731 N N . TRP A 1 93 ? 1.403 0.691 -11.644 1.00 96.12 93 TRP A N 1
ATOM 732 C CA . TRP A 1 93 ? 0.262 1.604 -11.749 1.00 96.12 93 TRP A CA 1
ATOM 733 C C . TRP A 1 93 ? -1.070 0.906 -11.452 1.00 96.12 93 TRP A C 1
ATOM 735 O O . TRP A 1 93 ? -1.833 1.380 -10.616 1.00 96.12 93 TRP A O 1
ATOM 745 N N . THR A 1 94 ? -1.325 -0.253 -12.064 1.00 95.69 94 THR A N 1
ATOM 746 C CA . THR A 1 94 ? -2.543 -1.039 -11.812 1.00 95.69 94 THR A CA 1
ATOM 747 C C . THR A 1 94 ? -2.659 -1.445 -10.344 1.00 95.69 94 THR A C 1
ATOM 749 O O . THR A 1 94 ? -3.738 -1.347 -9.760 1.00 95.69 94 THR A O 1
ATOM 752 N N . LEU A 1 95 ? -1.549 -1.856 -9.723 1.00 97.00 95 LEU A N 1
ATOM 753 C CA . LEU A 1 95 ? -1.512 -2.127 -8.288 1.00 97.00 95 LEU A CA 1
ATOM 754 C C . LEU A 1 95 ? -1.848 -0.867 -7.481 1.00 97.00 95 LEU A C 1
ATOM 756 O O . LEU A 1 95 ? -2.664 -0.929 -6.568 1.00 97.00 95 LEU A O 1
ATOM 760 N N . ALA A 1 96 ? -1.264 0.276 -7.833 1.00 96.12 96 ALA A N 1
ATOM 761 C CA . ALA A 1 96 ? -1.497 1.539 -7.145 1.00 96.12 96 ALA A CA 1
ATOM 762 C C . ALA A 1 96 ? -2.977 1.961 -7.167 1.00 96.12 96 ALA A C 1
ATOM 764 O O . ALA A 1 96 ? -3.509 2.378 -6.139 1.00 96.12 96 ALA A O 1
ATOM 765 N N . GLU A 1 97 ? -3.650 1.824 -8.313 1.00 96.00 97 GLU A N 1
ATOM 766 C CA . GLU A 1 97 ? -5.079 2.127 -8.461 1.00 96.00 97 GLU A CA 1
ATOM 767 C C . GLU A 1 97 ? -5.972 1.181 -7.649 1.00 96.00 97 GLU A C 1
ATOM 769 O O . GLU A 1 97 ? -6.954 1.624 -7.047 1.00 96.00 97 GLU A O 1
ATOM 774 N N . ASP A 1 98 ? -5.645 -0.114 -7.616 1.00 97.19 98 ASP A N 1
ATOM 775 C CA . ASP A 1 98 ? -6.364 -1.093 -6.795 1.00 97.19 98 ASP A CA 1
ATOM 776 C C . ASP A 1 98 ? -6.210 -0.788 -5.298 1.00 97.19 98 ASP A C 1
ATOM 778 O O . ASP A 1 98 ? -7.200 -0.757 -4.561 1.00 97.19 98 ASP A O 1
ATOM 782 N N . LEU A 1 99 ? -4.984 -0.489 -4.855 1.00 97.50 99 LEU A N 1
ATOM 783 C CA . LEU A 1 99 ? -4.711 -0.131 -3.465 1.00 97.50 99 LEU A CA 1
ATOM 784 C C . LEU A 1 99 ? -5.429 1.160 -3.064 1.00 97.50 99 LEU A C 1
ATOM 786 O O . LEU A 1 99 ? -6.050 1.186 -2.008 1.00 97.50 99 LEU A O 1
ATOM 790 N N . ASP A 1 100 ? -5.405 2.206 -3.894 1.00 95.81 100 ASP A N 1
ATOM 791 C CA . ASP A 1 100 ? -6.119 3.464 -3.625 1.00 95.81 100 ASP A CA 1
ATOM 792 C C . ASP A 1 100 ? -7.615 3.215 -3.362 1.00 95.81 100 ASP A C 1
ATOM 794 O O . ASP A 1 100 ? -8.153 3.603 -2.318 1.00 95.81 100 ASP A O 1
ATOM 798 N N . LYS A 1 101 ? -8.270 2.463 -4.258 1.00 96.06 101 LYS A N 1
ATOM 799 C CA . LYS A 1 101 ? -9.690 2.104 -4.130 1.00 96.06 101 LYS A CA 1
ATOM 800 C C . LYS A 1 101 ? -9.962 1.304 -2.858 1.00 96.06 101 LYS A C 1
ATOM 802 O O . LYS A 1 101 ? -10.870 1.651 -2.103 1.00 96.06 101 LYS A O 1
ATOM 807 N N . LYS A 1 102 ? -9.180 0.250 -2.602 1.00 97.62 102 LYS A N 1
ATOM 808 C CA . LYS A 1 102 ? -9.389 -0.645 -1.453 1.00 97.62 102 LYS A CA 1
ATOM 809 C C . LYS A 1 102 ? -9.133 0.042 -0.123 1.00 97.62 102 LYS A C 1
ATOM 811 O O . LYS A 1 102 ? -9.936 -0.114 0.788 1.00 97.62 102 LYS A O 1
ATOM 816 N N . VAL A 1 103 ? -8.068 0.834 -0.022 1.00 97.56 103 VAL A N 1
ATOM 817 C CA . VAL A 1 103 ? -7.748 1.610 1.183 1.00 97.56 103 VAL A CA 1
ATOM 818 C C . VAL A 1 103 ? -8.884 2.566 1.495 1.00 97.56 103 VAL A C 1
ATOM 820 O O . VAL A 1 103 ? -9.385 2.589 2.614 1.00 97.56 103 VAL A O 1
ATOM 823 N N . ASN A 1 104 ? -9.330 3.339 0.507 1.00 96.88 104 ASN A N 1
ATOM 824 C CA . ASN A 1 104 ? -10.390 4.306 0.738 1.00 96.88 104 ASN A CA 1
ATOM 825 C C . ASN A 1 104 ? -11.734 3.649 1.083 1.00 96.88 104 ASN A C 1
ATOM 827 O O . ASN A 1 104 ? -12.436 4.162 1.954 1.00 96.88 104 ASN A O 1
ATOM 831 N N . ALA A 1 105 ? -12.067 2.511 0.468 1.00 96.94 105 ALA A N 1
ATOM 832 C CA . ALA A 1 105 ? -13.253 1.736 0.825 1.00 96.94 105 ALA A CA 1
ATOM 833 C C . ALA A 1 105 ? -13.161 1.172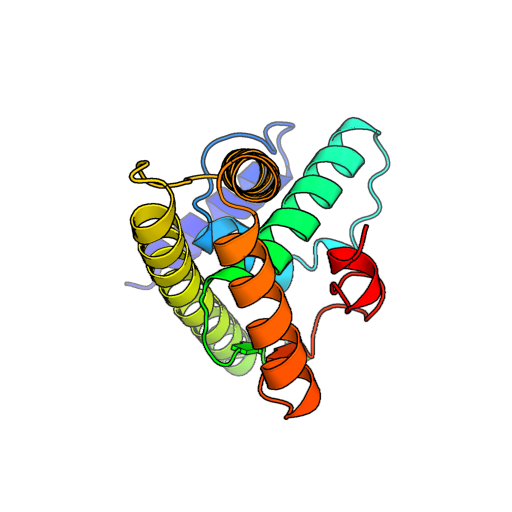 2.253 1.00 96.94 105 ALA A C 1
ATOM 835 O O . ALA A 1 105 ? -14.074 1.372 3.052 1.00 96.94 105 ALA A O 1
ATOM 836 N N . ALA A 1 106 ? -12.040 0.530 2.597 1.00 97.38 106 ALA A N 1
ATOM 837 C CA . ALA A 1 106 ? -11.814 -0.050 3.917 1.00 97.38 106 ALA A CA 1
ATOM 838 C C . ALA A 1 106 ? -11.872 1.022 5.012 1.00 97.38 106 ALA A C 1
ATOM 840 O O . ALA A 1 106 ? -12.645 0.900 5.958 1.00 97.38 106 ALA A O 1
ATOM 841 N N . LEU A 1 107 ? -11.129 2.121 4.862 1.00 97.31 107 LEU A N 1
ATOM 842 C CA . LEU A 1 107 ? -11.126 3.184 5.867 1.00 97.31 107 LEU A CA 1
ATOM 843 C C . LEU A 1 107 ? -12.472 3.915 5.944 1.00 97.31 107 LEU A C 1
ATOM 845 O O . LEU A 1 107 ? -12.905 4.258 7.041 1.00 97.31 107 LEU A O 1
ATOM 849 N N . GLY A 1 108 ? -13.149 4.115 4.807 1.00 96.88 108 GLY A N 1
ATOM 850 C CA . GLY A 1 108 ? -14.496 4.690 4.756 1.00 96.88 108 GLY A CA 1
ATOM 851 C C . GLY A 1 108 ? -15.524 3.849 5.506 1.00 96.88 108 GLY A C 1
ATOM 852 O O . GLY A 1 108 ? -16.363 4.407 6.204 1.00 96.88 108 GLY A O 1
ATOM 853 N N . SER A 1 109 ? -15.415 2.520 5.434 1.00 97.31 109 SER A N 1
ATOM 854 C CA . SER A 1 109 ? -16.289 1.614 6.189 1.00 97.31 109 SER A CA 1
ATOM 855 C C . SER A 1 109 ? -16.078 1.678 7.707 1.00 97.31 109 SER A C 1
ATOM 857 O O . SER A 1 109 ? -17.004 1.388 8.457 1.00 97.31 109 SER A O 1
ATOM 859 N N . ILE A 1 110 ? -14.885 2.080 8.162 1.00 96.88 110 ILE A N 1
ATOM 860 C CA . ILE A 1 110 ? -14.538 2.135 9.589 1.00 96.88 110 ILE A CA 1
ATOM 861 C C . ILE A 1 110 ? -14.955 3.467 10.211 1.00 96.88 110 ILE A C 1
ATOM 863 O O . ILE A 1 110 ? -15.557 3.482 11.281 1.00 96.88 110 ILE A O 1
ATOM 867 N N . ASP A 1 111 ? -14.614 4.588 9.570 1.00 96.12 111 ASP A N 1
ATOM 868 C CA . ASP A 1 111 ? -14.790 5.917 10.170 1.00 96.12 111 ASP A CA 1
ATOM 869 C C . ASP A 1 111 ? -15.863 6.785 9.491 1.00 96.12 111 ASP A C 1
ATOM 871 O O . ASP A 1 111 ? -16.046 7.940 9.879 1.00 96.12 111 ASP A O 1
ATOM 875 N N . GLY A 1 112 ? -16.539 6.268 8.459 1.00 94.94 112 GLY A N 1
ATOM 876 C CA . GLY A 1 112 ? -17.590 6.973 7.720 1.00 94.94 112 GLY A CA 1
ATOM 877 C C . GLY A 1 112 ? -17.111 8.197 6.931 1.00 94.94 112 GLY A C 1
ATOM 878 O O . GLY A 1 112 ? -17.933 8.956 6.418 1.00 94.94 112 GLY A O 1
ATOM 879 N N . LYS A 1 113 ? -15.796 8.441 6.835 1.00 93.44 113 LYS A N 1
ATOM 880 C CA . LYS A 1 113 ? -15.252 9.633 6.169 1.00 93.44 113 LYS A CA 1
ATOM 881 C C . LYS A 1 113 ? -15.038 9.414 4.678 1.00 93.44 113 LYS A C 1
ATOM 883 O O . LYS A 1 113 ? -14.780 8.305 4.205 1.00 93.44 113 LYS A O 1
ATOM 888 N N . GLY A 1 114 ? -15.040 10.531 3.952 1.00 92.44 114 GLY A N 1
ATOM 889 C CA . GLY A 1 114 ? -14.692 10.583 2.535 1.00 92.44 114 GLY A CA 1
ATOM 890 C C . GLY A 1 114 ? -13.252 10.155 2.222 1.00 92.44 114 GLY A C 1
ATOM 891 O O . GLY A 1 114 ? -12.461 9.773 3.088 1.00 92.44 114 GLY A O 1
ATOM 892 N N . LEU A 1 115 ? -12.903 10.230 0.938 1.00 92.62 115 LEU A N 1
ATOM 893 C CA . LEU A 1 115 ? -11.631 9.733 0.416 1.00 92.62 115 LEU A CA 1
ATOM 894 C C . LEU A 1 115 ? -10.429 10.531 0.945 1.00 92.62 115 LEU A C 1
ATOM 896 O O . LEU A 1 115 ? -10.429 11.763 0.967 1.00 92.62 115 LEU A O 1
ATOM 900 N N . SER A 1 116 ? -9.358 9.822 1.288 1.00 93.06 116 SER A N 1
ATOM 901 C CA . SER A 1 116 ? -8.028 10.399 1.469 1.00 93.06 116 SER A CA 1
ATOM 902 C C . SER A 1 116 ? -7.359 10.512 0.104 1.00 93.06 116 SER A C 1
ATOM 904 O O . SER A 1 116 ? -7.095 9.505 -0.543 1.00 93.06 116 SER A O 1
ATOM 906 N N . LYS A 1 117 ? -7.112 11.743 -0.353 1.00 87.94 117 LYS A N 1
ATOM 907 C CA . LYS A 1 117 ? -6.561 12.006 -1.694 1.00 87.94 117 LYS A CA 1
ATOM 908 C C . LYS A 1 117 ? -5.036 12.064 -1.722 1.00 87.94 117 LYS A C 1
ATOM 910 O O . LYS A 1 117 ? -4.454 11.921 -2.783 1.00 87.94 117 LYS A O 1
ATOM 915 N N . THR A 1 118 ? -4.394 12.299 -0.579 1.00 87.12 118 THR A N 1
ATOM 916 C CA . THR A 1 118 ? -2.938 12.502 -0.480 1.00 87.12 118 THR A CA 1
ATOM 917 C C . THR A 1 118 ? -2.335 11.668 0.643 1.00 87.12 118 THR A C 1
ATOM 919 O O . THR A 1 118 ? -3.011 11.395 1.641 1.00 87.12 118 THR A O 1
ATOM 922 N N . ALA A 1 119 ? -1.043 11.340 0.541 1.00 88.75 119 ALA A N 1
ATOM 923 C CA . ALA A 1 119 ? -0.313 10.615 1.587 1.00 88.75 119 ALA A CA 1
ATOM 924 C C . ALA A 1 119 ? -0.409 11.304 2.964 1.00 88.75 119 ALA A C 1
ATOM 926 O O . ALA A 1 119 ? -0.657 10.647 3.975 1.00 88.75 119 ALA A O 1
ATOM 927 N N . GLY A 1 120 ? -0.311 12.638 3.008 1.00 89.19 120 GLY A N 1
ATOM 928 C CA . GLY A 1 120 ? -0.456 13.408 4.246 1.00 89.19 120 GLY A CA 1
ATOM 929 C C . GLY A 1 120 ? -1.858 13.312 4.861 1.00 89.19 120 GLY A C 1
ATOM 930 O O . GLY A 1 120 ? -1.989 13.146 6.075 1.00 89.19 120 GLY A O 1
ATOM 931 N N . SER A 1 121 ? -2.917 13.366 4.041 1.00 90.69 121 SER A N 1
ATOM 932 C CA . SER A 1 121 ? -4.297 13.176 4.520 1.00 90.69 121 SER A CA 1
ATOM 933 C C . SER A 1 121 ? -4.534 11.756 5.043 1.00 90.69 121 SER A C 1
ATOM 935 O O . SER A 1 121 ? -5.100 11.592 6.124 1.00 90.69 121 SER A O 1
ATOM 937 N N . LEU A 1 122 ? -4.008 10.747 4.340 1.00 95.06 122 LEU A N 1
ATOM 938 C CA . LEU A 1 122 ? -4.089 9.346 4.738 1.00 95.06 122 LEU A CA 1
ATOM 939 C C . LEU A 1 122 ? -3.361 9.106 6.064 1.00 95.06 122 LEU A C 1
ATOM 941 O O . LEU A 1 122 ? -3.919 8.494 6.966 1.00 95.06 122 LEU A O 1
ATOM 945 N N . ARG A 1 123 ? -2.156 9.660 6.234 1.00 94.31 123 ARG A N 1
ATOM 946 C CA . ARG A 1 123 ? -1.393 9.569 7.487 1.00 94.31 123 ARG A CA 1
ATOM 947 C C . ARG A 1 123 ? -2.131 10.199 8.666 1.00 94.31 123 ARG A C 1
ATOM 949 O O . ARG A 1 123 ? -2.150 9.629 9.756 1.00 94.31 123 ARG A O 1
ATOM 956 N N . LYS A 1 124 ? -2.739 11.375 8.472 1.00 93.50 124 LYS A N 1
ATOM 957 C CA . LYS A 1 124 ? -3.564 12.017 9.510 1.00 93.50 124 LYS A CA 1
ATOM 958 C C . LYS A 1 124 ? -4.767 11.145 9.872 1.00 93.50 124 LYS A C 1
ATOM 960 O O . LYS A 1 124 ? -5.032 10.952 11.055 1.00 93.50 124 LYS A O 1
ATOM 965 N N . ARG A 1 125 ? -5.454 10.582 8.873 1.00 96.12 125 ARG A N 1
ATOM 966 C CA . ARG A 1 125 ? -6.584 9.668 9.084 1.00 96.12 125 ARG A CA 1
ATOM 967 C C . ARG A 1 125 ? -6.164 8.395 9.818 1.00 96.12 125 ARG A C 1
ATOM 969 O O . ARG A 1 125 ? -6.828 8.027 10.774 1.00 96.12 125 ARG A O 1
ATOM 976 N N . TRP A 1 126 ? -5.040 7.788 9.439 1.00 96.12 126 TRP A N 1
ATOM 977 C CA . TRP A 1 126 ? -4.472 6.597 10.083 1.00 96.12 126 TRP A CA 1
ATOM 978 C C . TRP A 1 126 ? -4.214 6.806 11.578 1.00 96.12 126 TRP A C 1
ATOM 980 O O . TRP A 1 126 ? -4.622 5.995 12.402 1.00 96.12 126 TRP A O 1
ATOM 990 N N . ARG A 1 127 ? -3.619 7.945 11.954 1.00 95.25 127 ARG A N 1
ATOM 991 C CA . ARG A 1 127 ? -3.432 8.307 13.370 1.00 95.25 127 ARG A CA 1
ATOM 992 C C . ARG A 1 127 ? -4.749 8.470 14.116 1.00 95.25 127 ARG A C 1
ATOM 994 O O . ARG A 1 127 ? -4.844 8.068 15.265 1.00 95.25 127 ARG A O 1
ATOM 1001 N N . LYS A 1 128 ? -5.749 9.073 13.469 1.00 95.75 128 LYS A N 1
ATOM 1002 C CA . LYS A 1 128 ? -7.070 9.263 14.069 1.00 95.75 128 LYS A CA 1
ATOM 1003 C C . LYS A 1 128 ? -7.803 7.931 14.250 1.00 95.75 128 LYS A C 1
ATOM 1005 O O . LYS A 1 128 ? -8.385 7.719 15.300 1.00 95.75 128 LYS A O 1
ATOM 1010 N N . LEU A 1 129 ? -7.702 7.015 13.284 1.00 95.50 129 LEU A N 1
ATOM 1011 C CA . LEU A 1 129 ? -8.227 5.648 13.399 1.00 95.50 129 LEU A CA 1
ATOM 1012 C C . LEU A 1 129 ? -7.652 4.916 14.607 1.00 95.50 129 LEU A C 1
ATOM 1014 O O . LEU A 1 129 ? -8.391 4.248 15.315 1.00 95.50 129 LEU A O 1
ATOM 1018 N N . ARG A 1 130 ? -6.357 5.088 14.874 1.00 94.75 130 ARG A N 1
ATOM 1019 C CA . ARG A 1 130 ? -5.710 4.472 16.031 1.00 94.75 130 ARG A CA 1
ATOM 1020 C C . ARG A 1 130 ? -6.318 4.901 17.371 1.00 94.75 130 ARG A C 1
ATOM 1022 O O . ARG A 1 130 ? -6.352 4.102 18.297 1.00 94.75 130 ARG A O 1
ATOM 1029 N N . VAL A 1 131 ? -6.779 6.147 17.472 1.00 95.25 131 VAL A N 1
ATOM 1030 C CA . VAL A 1 131 ? -7.372 6.698 18.700 1.00 95.25 131 VAL A CA 1
ATOM 1031 C C . VAL A 1 131 ? -8.871 6.415 18.757 1.00 95.25 131 VAL A C 1
ATOM 1033 O O . VAL A 1 131 ? -9.359 5.865 19.736 1.00 95.25 131 VAL A O 1
ATOM 1036 N N . ASP A 1 132 ? -9.592 6.754 17.691 1.00 96.56 132 ASP A N 1
ATOM 1037 C CA . ASP A 1 132 ? -11.058 6.766 17.685 1.00 96.56 132 ASP A CA 1
ATOM 1038 C C . ASP A 1 132 ? -11.662 5.388 17.358 1.00 96.56 132 ASP A C 1
ATOM 1040 O O . ASP A 1 132 ? -12.822 5.126 17.663 1.00 96.56 132 ASP A O 1
ATOM 1044 N N . HIS A 1 133 ? -10.889 4.507 16.714 1.00 96.12 133 HIS A N 1
ATOM 1045 C CA . HIS A 1 133 ? -11.322 3.196 16.221 1.00 96.12 133 HIS A CA 1
ATOM 1046 C C . HIS A 1 133 ? -10.245 2.124 16.482 1.00 96.12 133 HIS A C 1
ATOM 1048 O O . HIS A 1 133 ? -9.912 1.337 15.591 1.00 96.12 133 HIS A O 1
ATOM 1054 N N . CYS A 1 134 ? -9.674 2.112 17.694 1.00 95.44 134 CYS A N 1
ATOM 1055 C CA . CYS A 1 134 ? -8.507 1.296 18.054 1.00 95.44 134 CYS A CA 1
ATOM 1056 C C . CYS A 1 134 ? -8.662 -0.194 17.711 1.00 95.44 134 CYS A C 1
ATOM 1058 O O . CYS A 1 134 ? -7.782 -0.771 17.086 1.00 95.44 134 CYS A O 1
ATOM 1060 N N . SER A 1 135 ? -9.816 -0.798 17.996 1.00 96.25 135 SER A N 1
ATOM 1061 C CA . SER A 1 135 ? -10.082 -2.209 17.699 1.00 96.25 135 SER A CA 1
ATOM 1062 C C . SER A 1 135 ? -10.040 -2.528 16.198 1.00 96.25 135 SER A C 1
ATOM 1064 O O . SER A 1 135 ? -9.494 -3.554 15.794 1.00 96.25 135 SER A O 1
ATOM 1066 N N . ALA A 1 136 ? -10.561 -1.638 15.347 1.00 96.75 136 ALA A N 1
ATOM 1067 C CA . ALA A 1 136 ? -10.480 -1.793 13.894 1.00 96.75 136 ALA A CA 1
ATOM 1068 C C . ALA A 1 136 ? -9.056 -1.543 13.369 1.00 96.75 136 ALA A C 1
ATOM 1070 O O . ALA A 1 136 ? -8.595 -2.235 12.459 1.00 96.75 136 ALA A O 1
ATOM 1071 N N . TYR A 1 137 ? -8.347 -0.574 13.954 1.00 96.44 137 TYR A N 1
ATOM 1072 C CA . TYR A 1 137 ? -6.938 -0.320 13.662 1.00 96.44 137 TYR A CA 1
ATOM 1073 C C . TYR A 1 137 ? -6.067 -1.547 13.971 1.00 96.44 137 TYR A C 1
ATOM 1075 O O . TYR A 1 137 ? -5.273 -1.971 13.125 1.00 96.44 137 TYR A O 1
ATOM 1083 N N . ASP A 1 138 ? -6.253 -2.150 15.145 1.00 95.81 138 ASP A N 1
ATOM 1084 C CA . ASP A 1 138 ? -5.512 -3.331 15.582 1.00 95.81 138 ASP A CA 1
ATOM 1085 C C . ASP A 1 138 ? -5.810 -4.522 14.670 1.00 95.81 138 ASP A C 1
ATOM 1087 O O . ASP A 1 138 ? -4.884 -5.186 14.210 1.00 95.81 138 ASP A O 1
ATOM 1091 N N . ALA A 1 139 ? -7.075 -4.727 14.285 1.00 96.56 139 ALA A N 1
ATOM 1092 C CA . ALA A 1 139 ? -7.452 -5.770 13.333 1.00 96.56 139 ALA A CA 1
ATOM 1093 C C . ALA A 1 139 ? -6.747 -5.617 11.969 1.00 96.56 139 ALA A C 1
ATOM 1095 O O . ALA A 1 139 ? -6.276 -6.609 11.403 1.00 96.56 139 ALA A O 1
ATOM 1096 N N . LEU A 1 140 ? -6.623 -4.389 11.444 1.00 96.50 140 LEU A N 1
ATOM 1097 C CA . LEU A 1 140 ? -5.867 -4.126 10.211 1.00 96.50 140 LEU A CA 1
ATOM 1098 C C . LEU A 1 140 ? -4.381 -4.473 10.377 1.00 96.50 140 LEU A C 1
ATOM 1100 O O . LEU A 1 140 ? -3.801 -5.124 9.501 1.00 96.50 140 LEU A O 1
ATOM 1104 N N . CYS A 1 141 ? -3.777 -4.069 11.496 1.00 96.69 141 CYS A N 1
ATOM 1105 C CA . CYS A 1 141 ? -2.373 -4.339 11.800 1.00 96.69 141 CYS A CA 1
ATOM 1106 C C . CYS A 1 141 ? -2.104 -5.841 11.968 1.00 96.69 141 CYS A C 1
ATOM 1108 O O . CYS A 1 141 ? -1.193 -6.370 11.327 1.00 96.69 141 CYS A O 1
ATOM 1110 N N . SER A 1 142 ? -2.922 -6.549 12.749 1.00 96.00 142 SER A N 1
ATOM 1111 C CA . SER A 1 142 ? -2.819 -7.999 12.939 1.00 96.00 142 SER A CA 1
ATOM 1112 C C . SER A 1 142 ? -2.968 -8.746 11.616 1.00 96.00 142 SER A C 1
ATOM 1114 O O . SER A 1 142 ? -2.120 -9.571 11.280 1.00 96.00 142 SER A O 1
ATOM 1116 N N . ALA A 1 143 ? -3.977 -8.405 10.808 1.00 96.44 143 ALA A N 1
ATOM 1117 C CA . ALA A 1 143 ? -4.173 -9.035 9.505 1.00 96.44 143 ALA A CA 1
ATOM 1118 C C . ALA A 1 143 ? -2.983 -8.791 8.561 1.00 96.44 143 ALA A C 1
ATOM 1120 O O . ALA A 1 143 ? -2.589 -9.682 7.807 1.00 96.44 143 ALA A O 1
ATOM 1121 N N . PHE A 1 144 ? -2.388 -7.596 8.589 1.00 96.44 144 PHE A N 1
ATOM 1122 C CA . PHE A 1 144 ? -1.164 -7.314 7.841 1.00 96.44 144 PHE A CA 1
ATOM 1123 C C . PHE A 1 144 ? 0.017 -8.167 8.316 1.00 96.44 144 PHE A C 1
ATOM 1125 O O . PHE A 1 144 ? 0.706 -8.744 7.474 1.00 96.44 144 PHE A O 1
ATOM 1132 N N . ILE A 1 145 ? 0.235 -8.288 9.630 1.00 95.69 145 ILE A N 1
ATOM 1133 C CA . ILE A 1 145 ? 1.314 -9.109 10.199 1.00 95.69 145 ILE A CA 1
ATOM 1134 C C . ILE A 1 145 ? 1.155 -10.569 9.760 1.00 95.69 145 ILE A C 1
ATOM 1136 O O . ILE A 1 145 ? 2.111 -11.153 9.251 1.00 95.69 145 ILE A O 1
ATOM 1140 N N . THR A 1 146 ? -0.055 -11.130 9.855 1.00 96.44 146 THR A N 1
ATOM 1141 C CA . THR A 1 146 ? -0.344 -12.496 9.396 1.00 96.44 146 THR A CA 1
ATOM 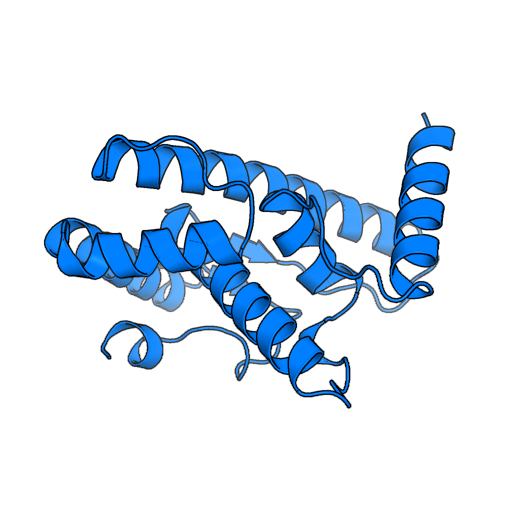1142 C C . THR A 1 146 ? -0.078 -12.665 7.900 1.00 96.44 146 THR A C 1
ATOM 1144 O O . THR A 1 146 ? 0.620 -13.598 7.506 1.00 96.44 146 THR A O 1
ATOM 1147 N N . ARG A 1 147 ? -0.562 -11.748 7.044 1.00 96.06 147 ARG A N 1
ATOM 1148 C CA . ARG A 1 147 ? -0.280 -11.814 5.595 1.00 96.06 147 ARG A CA 1
ATOM 1149 C C . ARG A 1 147 ? 1.214 -11.742 5.309 1.00 96.06 147 ARG A C 1
ATOM 1151 O O . ARG A 1 147 ? 1.703 -12.475 4.458 1.00 96.06 147 ARG A O 1
ATOM 1158 N N . LYS A 1 148 ? 1.945 -10.881 6.016 1.00 94.31 148 LYS A N 1
ATOM 1159 C CA . LYS A 1 148 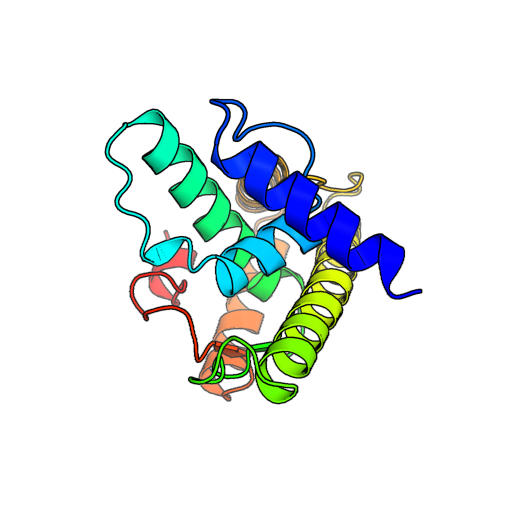? 3.391 -10.728 5.843 1.00 94.31 148 LYS A CA 1
ATOM 1160 C C . LYS A 1 148 ? 4.154 -11.985 6.266 1.00 94.31 148 LYS A C 1
ATOM 1162 O O . LYS A 1 148 ? 5.055 -12.394 5.542 1.00 94.31 148 LYS A O 1
ATOM 1167 N N . ALA A 1 149 ? 3.768 -12.622 7.374 1.00 94.00 149 ALA A N 1
ATOM 1168 C CA . ALA A 1 149 ? 4.333 -13.903 7.808 1.00 94.00 149 ALA A CA 1
ATOM 1169 C C . ALA A 1 149 ? 4.094 -15.022 6.776 1.00 94.00 149 ALA A C 1
ATOM 1171 O O . ALA A 1 149 ? 4.974 -15.843 6.538 1.00 94.00 149 ALA A O 1
ATOM 1172 N N . ASN A 1 150 ? 2.949 -14.988 6.092 1.00 95.56 150 ASN A N 1
ATOM 1173 C CA . ASN A 1 150 ? 2.584 -15.937 5.038 1.00 95.56 150 ASN A CA 1
ATOM 1174 C C . ASN A 1 150 ? 3.107 -15.553 3.642 1.00 95.56 150 ASN A C 1
ATOM 1176 O O . ASN A 1 150 ? 2.639 -16.091 2.644 1.00 95.56 150 ASN A O 1
ATOM 1180 N N . SER A 1 151 ? 4.055 -14.614 3.538 1.00 93.75 151 SER A N 1
ATOM 1181 C CA . SER A 1 151 ? 4.592 -14.111 2.259 1.00 93.75 151 SER A CA 1
ATOM 1182 C C . SER A 1 151 ? 3.559 -13.471 1.317 1.00 93.75 151 SER A C 1
ATOM 1184 O O . SER A 1 151 ? 3.850 -13.246 0.149 1.00 93.75 151 SER A O 1
ATOM 1186 N N . GLY A 1 152 ? 2.376 -13.109 1.816 1.00 95.56 152 GLY A N 1
ATOM 1187 C CA . GLY A 1 152 ? 1.341 -12.407 1.051 1.00 95.56 152 GLY A CA 1
ATOM 1188 C C . GLY A 1 152 ? 1.612 -10.910 0.869 1.00 95.56 152 GLY A C 1
ATOM 1189 O O . GLY A 1 152 ? 0.867 -10.235 0.165 1.00 95.56 152 GLY A O 1
ATOM 1190 N N . ILE A 1 153 ? 2.653 -10.365 1.510 1.00 96.56 153 ILE A N 1
ATOM 1191 C CA . ILE A 1 153 ? 3.112 -8.983 1.321 1.00 96.56 153 ILE A CA 1
ATOM 1192 C C . ILE A 1 153 ? 4.579 -9.017 0.913 1.00 96.56 153 ILE A C 1
ATOM 1194 O O . ILE A 1 153 ? 5.459 -9.240 1.748 1.00 96.56 153 ILE A O 1
ATOM 1198 N N . VAL A 1 154 ? 4.836 -8.757 -0.364 1.00 95.00 154 VAL A N 1
ATOM 1199 C CA . VAL A 1 154 ? 6.173 -8.764 -0.945 1.00 95.00 154 VAL A CA 1
ATOM 1200 C C . VAL A 1 154 ? 6.428 -7.440 -1.651 1.00 95.00 154 VAL A C 1
ATOM 1202 O O . VAL A 1 154 ? 5.751 -7.080 -2.609 1.00 95.00 154 VAL A O 1
ATOM 1205 N N . ASP A 1 155 ? 7.449 -6.725 -1.190 1.00 94.75 155 ASP A N 1
ATOM 1206 C CA . ASP A 1 155 ? 8.015 -5.570 -1.882 1.00 94.75 155 ASP A CA 1
ATOM 1207 C C . ASP A 1 155 ? 9.493 -5.852 -2.161 1.00 94.75 155 ASP A C 1
ATOM 1209 O O . ASP A 1 155 ? 10.310 -5.889 -1.235 1.00 94.75 155 ASP A O 1
ATOM 1213 N N . ARG A 1 156 ? 9.812 -6.102 -3.439 1.00 93.00 156 ARG A N 1
ATOM 1214 C CA . ARG A 1 156 ? 11.171 -6.440 -3.902 1.00 93.00 156 ARG A CA 1
ATOM 1215 C C . ARG A 1 156 ? 12.003 -5.224 -4.308 1.00 93.00 156 ARG A C 1
ATOM 1217 O O . ARG A 1 156 ? 13.159 -5.389 -4.683 1.00 93.00 156 ARG A O 1
ATOM 1224 N N . CYS A 1 157 ? 11.426 -4.026 -4.267 1.00 92.12 157 CYS A N 1
ATOM 1225 C CA . CYS A 1 157 ? 12.085 -2.798 -4.704 1.00 92.12 157 CYS A CA 1
ATOM 1226 C C . CYS A 1 157 ? 12.600 -1.996 -3.509 1.00 92.12 157 CYS A C 1
ATOM 1228 O O . CYS A 1 157 ? 13.746 -1.552 -3.489 1.00 92.12 157 CYS A O 1
ATOM 1230 N N . THR A 1 158 ? 11.752 -1.816 -2.499 1.00 92.81 158 THR A N 1
ATOM 1231 C CA . THR A 1 158 ? 12.045 -0.933 -1.372 1.00 92.81 158 THR A CA 1
ATOM 1232 C C . THR A 1 158 ? 12.964 -1.628 -0.356 1.00 92.81 158 THR A C 1
ATOM 1234 O O . THR A 1 158 ? 12.644 -2.732 0.086 1.00 92.81 158 THR A O 1
ATOM 1237 N N . PRO A 1 159 ? 14.048 -0.995 0.133 1.00 91.44 159 PRO A N 1
ATOM 1238 C CA . PRO A 1 159 ? 14.870 -1.560 1.203 1.00 91.44 159 PRO A CA 1
ATOM 1239 C C . PRO A 1 159 ? 14.074 -1.835 2.486 1.00 91.44 159 PRO A C 1
ATOM 1241 O O . PRO A 1 159 ? 13.179 -1.072 2.856 1.00 91.44 159 PRO A O 1
ATOM 1244 N N . ALA A 1 160 ? 14.465 -2.858 3.250 1.00 90.50 160 ALA A N 1
ATOM 1245 C CA . ALA A 1 160 ? 13.760 -3.259 4.473 1.00 90.50 160 ALA A CA 1
ATOM 1246 C C . ALA A 1 160 ? 13.678 -2.160 5.557 1.00 90.50 160 ALA A C 1
ATOM 1248 O O . ALA A 1 160 ? 12.813 -2.227 6.425 1.00 90.50 160 ALA A O 1
ATOM 1249 N N . SER A 1 161 ? 14.554 -1.149 5.522 1.00 89.69 161 SER A N 1
ATOM 1250 C CA . SER A 1 161 ? 14.512 0.034 6.402 1.00 89.69 161 SER A CA 1
ATOM 1251 C C . SER A 1 161 ? 13.362 0.999 6.078 1.00 89.69 161 SER A C 1
ATOM 1253 O O . SER A 1 161 ? 13.009 1.863 6.887 1.00 89.69 161 SER A O 1
ATOM 1255 N N . HIS A 1 162 ? 12.769 0.866 4.894 1.00 91.12 162 HIS A N 1
ATOM 1256 C CA . HIS A 1 162 ? 11.686 1.706 4.396 1.00 91.12 162 HIS A CA 1
ATOM 1257 C C . HIS A 1 162 ? 10.319 1.005 4.394 1.00 91.12 162 HIS A C 1
ATOM 1259 O O . HIS A 1 162 ? 9.298 1.674 4.234 1.00 91.12 162 HIS A O 1
ATOM 1265 N N . GLN A 1 163 ? 10.292 -0.299 4.662 1.00 93.50 163 GLN A N 1
ATOM 1266 C CA . GLN A 1 163 ? 9.072 -1.078 4.843 1.00 93.50 163 GLN A CA 1
ATOM 1267 C C . GLN A 1 163 ? 8.728 -1.189 6.332 1.00 93.50 163 GLN A C 1
ATOM 1269 O O . GLN A 1 163 ? 9.595 -1.522 7.141 1.00 93.50 163 GLN A O 1
ATOM 1274 N N . TRP A 1 164 ? 7.469 -0.953 6.693 1.00 93.94 164 TRP A N 1
ATOM 1275 C CA . TRP A 1 164 ? 6.985 -1.152 8.055 1.00 93.94 164 TRP A CA 1
ATOM 1276 C C . TRP A 1 164 ? 6.962 -2.637 8.415 1.00 93.94 164 TRP A C 1
ATOM 1278 O O . TRP A 1 164 ? 6.654 -3.527 7.607 1.00 93.94 164 TRP A O 1
ATOM 1288 N N . LYS A 1 165 ? 7.346 -2.903 9.655 1.00 89.50 165 LYS A N 1
ATOM 1289 C CA . LYS A 1 165 ? 7.378 -4.212 10.300 1.00 89.50 165 LYS A CA 1
ATOM 1290 C C . LYS A 1 165 ? 6.484 -4.164 11.534 1.00 89.50 165 LYS A C 1
ATOM 1292 O O . LYS A 1 165 ? 6.000 -3.105 11.910 1.00 89.50 165 LYS A O 1
ATOM 1297 N N . GLN A 1 166 ? 6.306 -5.312 12.179 1.00 87.44 166 GLN A N 1
ATOM 1298 C CA . GLN A 1 166 ? 5.491 -5.443 13.387 1.00 87.44 166 GLN A CA 1
ATOM 1299 C C . GLN A 1 166 ? 5.800 -4.361 14.440 1.00 87.44 166 GLN A C 1
ATOM 1301 O O . GLN A 1 166 ? 4.896 -3.645 14.851 1.00 87.44 166 GLN A O 1
ATOM 1306 N N . LYS A 1 167 ? 7.082 -4.132 14.754 1.00 87.56 167 LYS A N 1
ATOM 1307 C CA . LYS A 1 167 ? 7.510 -3.096 15.713 1.00 87.56 167 LYS A CA 1
ATOM 1308 C C . LYS A 1 167 ? 7.037 -1.672 15.383 1.00 87.56 167 LYS A C 1
ATOM 1310 O O . LYS A 1 167 ? 6.896 -0.853 16.281 1.00 87.56 167 LYS A O 1
ATOM 1315 N N . ASP A 1 168 ? 6.831 -1.362 14.100 1.00 88.62 168 ASP A N 1
ATOM 1316 C CA . ASP A 1 168 ? 6.403 -0.032 13.651 1.00 88.62 168 ASP A CA 1
ATOM 1317 C C . ASP A 1 168 ? 4.884 0.168 13.835 1.00 88.62 168 ASP A C 1
ATOM 1319 O O . ASP A 1 168 ? 4.390 1.281 13.666 1.00 88.62 168 ASP A O 1
ATOM 1323 N N . LEU A 1 169 ? 4.148 -0.904 14.158 1.00 85.31 169 LEU A N 1
ATOM 1324 C CA . LEU A 1 169 ? 2.696 -0.920 14.366 1.00 85.31 169 LEU A CA 1
ATOM 1325 C C . LEU A 1 169 ? 2.305 -0.986 15.852 1.00 85.31 169 LEU A C 1
ATOM 1327 O O . LEU A 1 169 ? 1.180 -0.634 16.190 1.00 85.31 169 LEU A O 1
ATOM 1331 N N . GLU A 1 170 ? 3.228 -1.414 16.718 1.00 69.75 170 GLU A N 1
ATOM 1332 C CA . GLU A 1 170 ? 3.025 -1.613 18.164 1.00 69.75 170 GLU A CA 1
ATOM 1333 C C . GLU A 1 170 ? 3.291 -0.349 19.010 1.00 69.75 170 GLU A C 1
ATOM 1335 O O . GLU A 1 170 ? 2.933 -0.307 20.184 1.00 69.75 170 GLU A O 1
ATOM 1340 N N . SER A 1 171 ? 3.910 0.687 18.427 1.00 52.53 171 SER A N 1
ATOM 1341 C CA . SER A 1 171 ? 4.187 1.992 19.070 1.00 52.53 171 SER A CA 1
ATOM 1342 C C . SER A 1 171 ? 3.065 2.963 18.836 1.00 52.53 171 SER A C 1
ATOM 1344 O O . SER A 1 171 ? 2.672 3.720 19.754 1.00 52.53 171 SER A O 1
#

Foldseek 3Di:
DVVVVVVVVVVVVVCVPDPPVDDFDFQLRLQLCCQVVVLVPDDCPDPVSVVVSVLSLQSNQLLLLQLLFFDDQDDQDPDCVDPSNVVSSVVSSVRSVSSQVSNQVSLCVQPVDHGDGDSNSSNVSLVVCCPVVVVSNVVSLVSSQVCVVVVSYDDPRHDPVSHDDSVNSVD

Sequence (171 aa):
MLSSIAAMQRTLQKLASTDTVVEVHSLASCFYNWYTLELWHTAATQKKQQFVRADLKAGVNIMIIAAGREVDVPTAPLDRDGVAYRLWKQRVWTLAEDLDKKVNAALGSIDGKGLSKTAGSLRKRWRKLRVDHCSAYDALCSAFITRKANSGIVDRCTPASHQWKQKDLES

Secondary structure (DSSP, 8-state):
-HHHHHHHHHHHHHHHHSS---S---HHHHHHHHHHTTTTT----SHHHHHHHHHHHHHHHHHHHHT-S-EEEPPPPS-SSSHHHHHHHHHHHHHHHHHHHHHHHHHHHHH------SHHHHHHHHHHHHHHTHHHHHHHHHHHHHHHHTT-EEESSS-TTTS--GGGT--